Protein AF-F3L2Q9-F1 (afdb_monomer_lite)

Sequence (85 aa):
MTQEMVDQLKPGMTRRQVRFVLGTPLVEDSFNEDR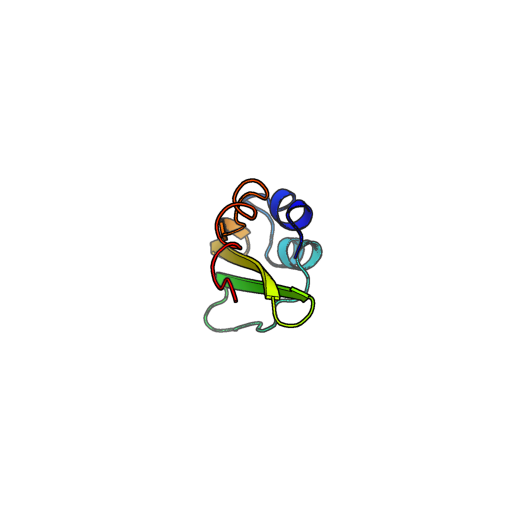WDYRYVFSRGDVQILDNRLTVYFDGDVLSHFDSKIPPSSEISEDVETESN

InterPro domains:
  IPR007450 Outer membrane protein assembly factor BamE domain [PF04355] (1-65)
  IPR026592 Outer membrane protein assembly factor BamE [MF_00925] (1-74)
  IPR026592 Outer membrane protein assembly factor BamE [PTHR37482] (1-83)
  IPR037873 BamE-like [G3DSA:3.30.1450.10] (4-77)

Radius of gyration: 15.77 Å; chains: 1; bounding box: 44×28×38 Å

Organism: NCBI:txid2518989

pLDDT: mean 72.33, std 14.43, range [41.28, 91.31]

Secondary structure (DSSP, 8-state):
--HHHHHT--TT-BHHHHHHHH---S---SS-TTEEEEEEEEEETTEEEEEEEEEEEEETTEEEEEEEE---TTSTTSS------

Foldseek 3Di:
DDPVLVVPDDWFDFPVRNCVSLNDQPDCDVVPNFKGWDWDWDDDPPDGQWTWIKIWGHDPGTTHDMDIDGPPPVVSPPPPDDDDD

Structure (mmCIF, N/CA/C/O backbone):
data_AF-F3L2Q9-F1
#
_entry.id   AF-F3L2Q9-F1
#
loop_
_atom_site.group_PDB
_atom_site.id
_atom_site.type_symbol
_atom_site.label_atom_id
_atom_site.label_alt_id
_atom_site.label_comp_id
_atom_site.label_asym_id
_atom_site.label_entity_id
_atom_site.label_seq_id
_atom_site.pdbx_PDB_ins_code
_atom_site.Cartn_x
_atom_site.Cartn_y
_atom_site.Cartn_z
_atom_site.occupancy
_atom_site.B_iso_or_equiv
_atom_site.auth_seq_id
_atom_site.auth_comp_id
_atom_site.auth_asym_id
_atom_site.auth_atom_id
_atom_site.pdbx_PDB_model_num
ATOM 1 N N . MET A 1 1 ? 7.927 1.465 -8.334 1.00 67.50 1 MET A N 1
ATOM 2 C CA . MET A 1 1 ? 7.886 1.680 -6.880 1.00 67.50 1 MET A CA 1
ATOM 3 C C . MET A 1 1 ? 9.278 1.493 -6.327 1.00 67.50 1 MET A C 1
ATOM 5 O O . MET A 1 1 ? 9.914 0.492 -6.652 1.00 67.50 1 MET A O 1
ATOM 9 N N . THR A 1 2 ? 9.751 2.473 -5.565 1.00 68.94 2 THR A N 1
ATOM 10 C CA . THR A 1 2 ? 11.087 2.476 -4.960 1.00 68.94 2 THR A CA 1
ATOM 11 C C . THR A 1 2 ? 11.030 1.954 -3.526 1.00 68.94 2 THR A C 1
ATOM 13 O O . THR A 1 2 ? 9.975 1.984 -2.892 1.00 68.94 2 THR A O 1
ATOM 16 N N . GLN A 1 3 ? 12.166 1.482 -3.011 1.00 70.31 3 GLN A N 1
ATOM 17 C CA . GLN A 1 3 ? 12.289 1.024 -1.624 1.00 70.31 3 GLN A CA 1
ATOM 18 C C . GLN A 1 3 ? 11.947 2.140 -0.621 1.00 70.31 3 GLN A C 1
ATOM 20 O O . GLN A 1 3 ? 11.208 1.900 0.324 1.00 70.31 3 GLN A O 1
ATOM 25 N N . GLU A 1 4 ? 12.333 3.387 -0.911 1.00 74.25 4 GLU A N 1
ATOM 26 C CA . GLU A 1 4 ? 11.989 4.562 -0.092 1.00 74.25 4 GLU A CA 1
ATOM 27 C C . GLU A 1 4 ? 10.480 4.784 0.086 1.00 74.25 4 GLU A C 1
ATOM 29 O O . GLU A 1 4 ? 10.052 5.324 1.105 1.00 74.25 4 GLU A O 1
ATOM 34 N N . MET A 1 5 ? 9.655 4.409 -0.898 1.00 80.62 5 MET A N 1
ATOM 35 C CA . MET A 1 5 ? 8.195 4.511 -0.773 1.00 80.62 5 MET A CA 1
ATOM 36 C C . MET A 1 5 ? 7.643 3.445 0.176 1.00 80.62 5 MET A C 1
ATOM 38 O O . MET A 1 5 ? 6.703 3.713 0.918 1.00 80.62 5 MET A O 1
ATOM 42 N N . VAL A 1 6 ? 8.236 2.250 0.170 1.00 79.94 6 VAL A N 1
ATOM 43 C CA . VAL A 1 6 ? 7.858 1.149 1.065 1.00 79.94 6 VAL A CA 1
ATOM 44 C C . VAL A 1 6 ? 8.296 1.447 2.498 1.00 79.94 6 VAL A C 1
ATOM 46 O O . VAL A 1 6 ? 7.508 1.256 3.417 1.00 79.94 6 VAL A O 1
ATOM 49 N N . ASP A 1 7 ? 9.491 2.007 2.689 1.00 82.19 7 ASP A N 1
ATOM 50 C CA . ASP A 1 7 ? 10.017 2.382 4.012 1.00 82.19 7 ASP A CA 1
ATOM 51 C C . ASP A 1 7 ? 9.210 3.503 4.686 1.00 82.19 7 ASP A C 1
ATOM 53 O O . ASP A 1 7 ? 9.230 3.668 5.909 1.00 82.19 7 ASP A O 1
ATOM 57 N N . GLN A 1 8 ? 8.471 4.283 3.897 1.00 85.19 8 GLN A N 1
ATOM 58 C CA . GLN A 1 8 ? 7.552 5.292 4.413 1.00 85.19 8 GLN A CA 1
ATOM 59 C C . GLN A 1 8 ? 6.239 4.702 4.936 1.00 85.19 8 GLN A C 1
ATOM 61 O O . GLN A 1 8 ? 5.536 5.387 5.684 1.00 85.19 8 GLN A O 1
ATOM 66 N N . LEU A 1 9 ? 5.899 3.459 4.583 1.00 84.88 9 LEU A N 1
ATOM 67 C CA . LEU A 1 9 ? 4.686 2.807 5.062 1.00 84.88 9 LEU A CA 1
ATOM 68 C C . LEU A 1 9 ? 4.812 2.468 6.542 1.00 84.88 9 LEU A C 1
ATOM 70 O O . LEU A 1 9 ? 5.780 1.855 6.990 1.00 84.88 9 LEU A O 1
ATOM 74 N N . LYS A 1 10 ? 3.794 2.852 7.312 1.00 84.88 10 LYS A N 1
ATOM 75 C CA . LYS A 1 10 ? 3.724 2.569 8.747 1.00 84.88 10 LYS A CA 1
ATOM 76 C C . LYS A 1 10 ? 2.371 1.969 9.107 1.00 84.88 10 LYS A C 1
ATOM 78 O O . LYS A 1 10 ? 1.353 2.530 8.691 1.00 84.88 10 LYS A O 1
ATOM 83 N N . PRO A 1 11 ? 2.334 0.891 9.910 1.00 87.38 11 PRO A N 1
ATOM 84 C CA . PRO A 1 11 ? 1.085 0.378 10.459 1.00 87.38 11 PRO A CA 1
ATOM 85 C C . PRO A 1 11 ? 0.270 1.500 11.118 1.00 87.38 11 PRO A C 1
ATOM 87 O O . PRO A 1 11 ? 0.828 2.373 11.786 1.00 87.38 11 PRO A O 1
ATOM 90 N N . GLY A 1 12 ? -1.041 1.502 10.888 1.00 88.88 12 GLY A N 1
ATOM 91 C CA . GLY A 1 12 ? -1.967 2.550 11.322 1.00 88.88 12 GLY A CA 1
ATOM 92 C C . GLY A 1 12 ? -2.208 3.673 10.304 1.00 88.88 12 GLY A C 1
ATOM 93 O O . GLY A 1 12 ? -3.080 4.508 10.531 1.00 88.88 12 GLY A O 1
ATOM 94 N N . MET A 1 13 ? -1.487 3.713 9.176 1.00 91.31 13 MET A N 1
ATOM 95 C CA . MET A 1 13 ? -1.794 4.648 8.084 1.00 91.31 13 MET A CA 1
ATOM 96 C C . MET A 1 13 ? -3.144 4.333 7.440 1.00 91.31 13 MET A C 1
ATOM 98 O O . MET A 1 13 ? -3.431 3.185 7.131 1.00 91.31 13 MET A O 1
ATOM 102 N N . THR A 1 14 ? -3.951 5.352 7.159 1.00 89.62 14 THR A N 1
ATOM 103 C CA . THR A 1 14 ? -5.216 5.155 6.430 1.00 89.62 14 THR A CA 1
ATOM 104 C C . THR A 1 14 ? -4.976 4.744 4.978 1.00 89.62 14 THR A C 1
ATOM 106 O O . THR A 1 14 ? -3.959 5.120 4.382 1.00 89.62 14 THR A O 1
ATOM 109 N N . ARG A 1 15 ? -5.944 4.066 4.350 1.00 85.00 15 ARG A N 1
ATOM 110 C CA . ARG A 1 15 ? -5.913 3.730 2.908 1.00 85.00 15 ARG A CA 1
ATOM 111 C C . ARG A 1 15 ? -5.566 4.942 2.033 1.00 85.00 15 ARG A C 1
ATOM 113 O O . ARG A 1 15 ? -4.774 4.855 1.094 1.00 85.00 15 ARG A O 1
ATOM 120 N N . ARG A 1 16 ? -6.094 6.118 2.388 1.00 85.56 16 ARG A N 1
ATOM 121 C CA . ARG A 1 16 ? -5.777 7.405 1.744 1.00 85.56 16 ARG A CA 1
ATOM 122 C C . ARG A 1 16 ? -4.310 7.815 1.879 1.00 85.56 16 ARG A C 1
ATOM 124 O O . ARG A 1 16 ? -3.740 8.313 0.913 1.00 85.56 16 ARG A O 1
ATOM 131 N N . GLN A 1 17 ? -3.712 7.653 3.057 1.00 88.38 17 GLN A N 1
ATOM 132 C CA . GLN A 1 17 ? -2.301 7.985 3.283 1.00 88.38 17 GLN A CA 1
ATOM 133 C C . GLN A 1 17 ? -1.384 7.033 2.522 1.00 88.38 17 GLN A C 1
ATOM 135 O O . GLN A 1 17 ? -0.462 7.490 1.855 1.00 88.38 17 GLN A O 1
ATOM 140 N N . VAL A 1 18 ? -1.686 5.733 2.545 1.00 86.94 18 VAL A N 1
ATOM 141 C CA . VAL A 1 18 ? -0.944 4.734 1.765 1.00 86.94 18 VAL A CA 1
ATOM 142 C C . VAL A 1 18 ? -0.999 5.063 0.272 1.00 86.94 18 VAL A C 1
ATOM 144 O O . VAL A 1 18 ? 0.035 5.092 -0.391 1.00 86.94 18 VAL A O 1
ATOM 147 N N . ARG A 1 19 ? -2.179 5.426 -0.246 1.00 83.38 19 ARG A N 1
ATOM 148 C CA . ARG A 1 19 ? -2.354 5.896 -1.629 1.00 83.38 19 ARG A CA 1
ATOM 149 C C . ARG A 1 19 ? -1.538 7.148 -1.946 1.00 83.38 19 ARG A C 1
ATOM 151 O O . ARG A 1 19 ? -1.076 7.313 -3.067 1.00 83.38 19 ARG A O 1
ATOM 158 N N . PHE A 1 20 ? -1.367 8.042 -0.979 1.00 83.81 20 PHE A N 1
ATOM 159 C CA . PHE A 1 20 ? -0.571 9.250 -1.170 1.00 83.81 20 PHE A CA 1
ATOM 160 C C . PHE A 1 20 ? 0.928 8.938 -1.299 1.00 83.81 20 PHE A C 1
ATOM 162 O O . PHE A 1 20 ? 1.623 9.604 -2.059 1.00 83.81 20 PHE A O 1
ATOM 169 N N . VAL A 1 21 ? 1.411 7.911 -0.593 1.00 84.69 21 VAL A N 1
ATOM 170 C CA . VAL A 1 21 ? 2.817 7.474 -0.624 1.00 84.69 21 VAL A CA 1
ATOM 171 C C . VAL A 1 21 ? 3.118 6.617 -1.858 1.00 84.69 21 VAL A C 1
ATOM 173 O O . VAL A 1 21 ? 4.100 6.865 -2.554 1.00 84.69 21 VAL A O 1
ATOM 176 N N . LEU A 1 22 ? 2.282 5.612 -2.140 1.00 80.94 22 LEU A N 1
ATOM 177 C CA . LEU A 1 22 ? 2.520 4.625 -3.206 1.00 80.94 22 LEU A CA 1
ATOM 178 C C . LEU A 1 22 ? 1.903 5.017 -4.555 1.00 80.94 22 LEU A C 1
ATOM 180 O O . LEU A 1 22 ? 2.261 4.449 -5.587 1.00 80.94 22 LEU A O 1
A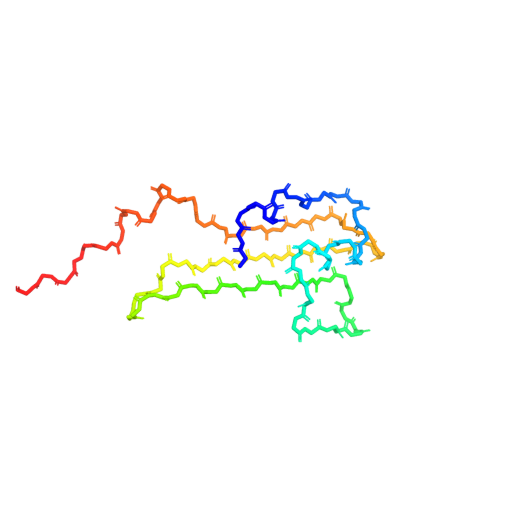TOM 184 N N . GLY A 1 23 ? 0.977 5.975 -4.556 1.00 77.44 23 GLY A N 1
ATOM 185 C CA . GLY A 1 23 ? 0.149 6.333 -5.703 1.00 77.44 23 GLY A CA 1
ATOM 186 C C . GLY A 1 23 ? -1.196 5.599 -5.735 1.00 77.44 23 GLY A C 1
ATOM 187 O O . GLY A 1 23 ? -1.515 4.753 -4.891 1.00 77.44 23 GLY A O 1
ATOM 188 N N . THR A 1 24 ? -2.014 5.948 -6.730 1.00 69.62 24 THR A N 1
ATOM 189 C CA . THR A 1 24 ? -3.335 5.346 -6.937 1.00 69.62 24 THR A CA 1
ATOM 190 C C . THR A 1 24 ? -3.183 3.877 -7.341 1.00 69.62 24 THR A C 1
ATOM 192 O O . THR A 1 24 ? -2.520 3.607 -8.346 1.00 69.62 24 THR A O 1
ATOM 195 N N . PRO A 1 25 ? -3.758 2.919 -6.587 1.00 66.94 25 PRO A N 1
ATOM 196 C CA . PRO A 1 25 ? -3.766 1.527 -7.015 1.00 66.94 25 PRO A CA 1
ATOM 197 C C . PRO A 1 25 ? -4.507 1.405 -8.353 1.00 66.94 25 PRO A C 1
ATOM 199 O O . PRO A 1 25 ? -5.462 2.133 -8.616 1.00 66.94 25 PRO A O 1
ATOM 202 N N . LEU A 1 26 ? -4.063 0.477 -9.203 1.00 59.06 26 LEU A N 1
ATOM 203 C CA . LEU A 1 26 ? -4.663 0.230 -10.522 1.00 59.06 26 LEU A CA 1
ATOM 204 C C . LEU A 1 26 ? -6.112 -0.282 -10.442 1.00 59.06 26 LEU A C 1
ATOM 206 O O . LEU A 1 26 ? -6.818 -0.245 -11.446 1.00 59.06 26 LEU A O 1
ATOM 210 N N . VAL A 1 27 ? -6.556 -0.740 -9.266 1.00 56.47 27 VAL A N 1
ATOM 211 C CA . VAL A 1 27 ? -7.912 -1.233 -9.022 1.00 56.47 27 VAL A CA 1
ATOM 212 C C . VAL A 1 27 ? -8.346 -0.813 -7.615 1.00 56.47 27 VAL A C 1
ATOM 214 O O . VAL A 1 27 ? -7.757 -1.237 -6.624 1.00 56.47 27 VAL A O 1
ATOM 217 N N . GLU A 1 28 ? -9.377 0.024 -7.522 1.00 55.62 28 GLU A N 1
ATOM 218 C CA . GLU A 1 28 ? -10.155 0.202 -6.292 1.00 55.62 28 GLU A CA 1
ATOM 219 C C . GLU A 1 28 ? -11.221 -0.897 -6.274 1.00 55.62 28 GLU A C 1
ATOM 221 O O . GLU A 1 28 ? -12.363 -0.684 -6.682 1.00 55.62 28 GLU A O 1
ATOM 226 N N . ASP A 1 29 ? -10.823 -2.115 -5.906 1.00 55.75 29 ASP A N 1
ATOM 227 C CA . ASP A 1 29 ? -11.759 -3.234 -5.832 1.00 55.75 29 ASP A CA 1
ATOM 228 C C . ASP A 1 29 ? -12.699 -2.986 -4.648 1.00 55.75 29 ASP A C 1
ATOM 230 O O . ASP A 1 29 ? -12.302 -3.077 -3.489 1.00 55.75 29 ASP A O 1
ATOM 234 N N . SER A 1 30 ? -13.945 -2.609 -4.939 1.00 56.84 30 SER A N 1
ATOM 235 C CA . SER A 1 30 ? -14.953 -2.297 -3.916 1.00 56.84 30 SER A CA 1
ATOM 236 C C . SER A 1 30 ? -15.427 -3.534 -3.137 1.00 56.84 30 SER A C 1
ATOM 238 O O . SER A 1 30 ? -16.280 -3.401 -2.265 1.00 56.84 30 SER A O 1
ATOM 240 N N . PHE A 1 31 ? -14.924 -4.731 -3.468 1.00 61.19 31 PHE A N 1
ATOM 241 C CA . PHE A 1 31 ? -15.280 -5.996 -2.822 1.00 61.19 31 PHE A CA 1
ATOM 242 C C . PHE A 1 31 ? -14.139 -6.576 -1.975 1.00 61.19 31 PHE A C 1
ATOM 244 O O . PHE A 1 31 ? -14.414 -7.296 -1.020 1.00 61.19 31 PHE A O 1
ATOM 251 N N . ASN A 1 32 ? -12.879 -6.257 -2.290 1.00 62.88 32 ASN A N 1
ATOM 252 C CA . ASN A 1 32 ? -11.692 -6.664 -1.530 1.00 62.88 32 ASN A CA 1
ATOM 253 C C . ASN A 1 32 ? -10.893 -5.435 -1.092 1.00 62.88 32 ASN A C 1
ATOM 255 O O . ASN A 1 32 ? -9.733 -5.246 -1.459 1.00 62.88 32 ASN A O 1
ATOM 259 N N . GLU A 1 33 ? -11.533 -4.577 -0.305 1.00 66.56 33 GLU A N 1
ATOM 260 C CA . GLU A 1 33 ? -10.935 -3.313 0.121 1.00 66.56 33 GLU A CA 1
ATOM 261 C C . GLU A 1 33 ? -9.738 -3.492 1.078 1.00 66.56 33 GLU A C 1
ATOM 263 O O . GLU A 1 33 ? -8.952 -2.565 1.280 1.00 66.56 33 GLU A O 1
ATOM 268 N N . ASP A 1 34 ? -9.589 -4.691 1.644 1.00 82.81 34 ASP A N 1
ATOM 269 C CA . ASP A 1 34 ? -8.625 -4.996 2.698 1.00 82.81 34 ASP A CA 1
ATOM 270 C C . ASP A 1 34 ? -7.247 -5.417 2.170 1.00 82.81 34 ASP A C 1
ATOM 272 O O . ASP A 1 34 ? -6.325 -5.636 2.952 1.00 82.81 34 ASP A O 1
ATOM 276 N N . ARG A 1 35 ? -7.055 -5.529 0.849 1.00 84.38 35 ARG A N 1
ATOM 277 C CA . ARG A 1 35 ? -5.755 -5.906 0.276 1.00 84.38 35 ARG A CA 1
ATOM 278 C C . ARG A 1 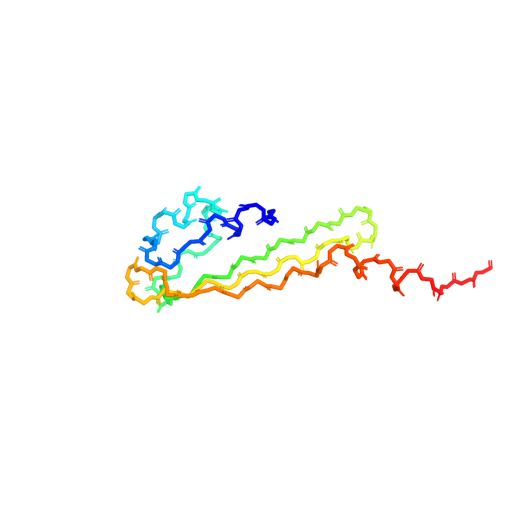35 ? -5.457 -5.183 -1.026 1.00 84.38 35 ARG A C 1
ATOM 280 O O . ARG A 1 35 ? -6.174 -5.344 -2.008 1.00 84.38 35 ARG A O 1
ATOM 287 N N . TRP A 1 36 ? -4.331 -4.476 -1.075 1.00 84.81 36 TRP A N 1
ATOM 288 C CA . TRP A 1 36 ? -3.824 -3.846 -2.295 1.00 84.81 36 TRP A CA 1
ATOM 289 C C . TRP A 1 36 ? -2.523 -4.502 -2.747 1.00 84.81 36 TRP A C 1
ATOM 291 O O . TRP A 1 36 ? -1.559 -4.580 -1.989 1.00 84.81 36 TRP A O 1
ATOM 301 N N . ASP A 1 37 ? -2.474 -4.942 -4.002 1.00 80.50 37 ASP A N 1
ATOM 302 C CA . ASP A 1 37 ? -1.249 -5.439 -4.628 1.00 80.50 37 ASP A CA 1
ATOM 303 C C . ASP A 1 37 ? -0.661 -4.385 -5.570 1.00 80.50 37 ASP A C 1
ATOM 305 O O . ASP A 1 37 ? -1.288 -3.947 -6.534 1.00 80.50 37 ASP A O 1
ATOM 309 N N . TYR A 1 38 ? 0.589 -4.020 -5.311 1.00 80.62 38 TYR A N 1
ATOM 310 C CA . TYR A 1 38 ? 1.399 -3.146 -6.143 1.00 80.62 38 TYR A CA 1
ATOM 311 C C . TYR A 1 38 ? 2.524 -3.970 -6.764 1.00 80.62 38 TYR A C 1
ATOM 313 O O . TYR A 1 38 ? 3.384 -4.507 -6.065 1.00 80.62 38 TYR A O 1
ATOM 321 N N . ARG A 1 39 ? 2.545 -4.055 -8.094 1.00 77.56 39 ARG A N 1
ATOM 322 C CA . ARG A 1 39 ? 3.633 -4.687 -8.844 1.00 77.56 39 ARG A CA 1
ATOM 323 C C . ARG A 1 39 ? 4.310 -3.652 -9.721 1.00 77.56 39 ARG A C 1
ATOM 325 O O . ARG A 1 39 ? 3.647 -2.952 -10.481 1.00 77.56 39 ARG A O 1
ATOM 332 N N . TYR A 1 40 ? 5.627 -3.560 -9.619 1.00 73.81 40 TYR A N 1
ATOM 333 C CA . TYR A 1 40 ? 6.426 -2.683 -10.452 1.00 73.81 40 TYR A CA 1
ATOM 334 C C . TYR A 1 40 ? 7.591 -3.459 -11.042 1.00 73.81 40 TYR A C 1
ATOM 336 O O . TYR A 1 40 ? 8.506 -3.851 -10.321 1.00 73.81 40 TYR A O 1
ATOM 344 N N . VAL A 1 41 ? 7.549 -3.641 -12.357 1.00 70.44 41 VAL A N 1
ATOM 345 C CA . VAL A 1 41 ? 8.615 -4.292 -13.111 1.00 70.44 41 VAL A CA 1
ATOM 346 C C . VAL A 1 41 ? 9.412 -3.209 -13.823 1.00 70.44 41 VAL A C 1
ATOM 348 O O . VAL A 1 41 ? 8.848 -2.410 -14.570 1.00 70.44 41 VAL A O 1
ATOM 351 N N . PHE A 1 42 ? 10.716 -3.163 -13.576 1.00 66.81 42 PHE A N 1
ATOM 352 C CA . PHE A 1 42 ? 11.645 -2.3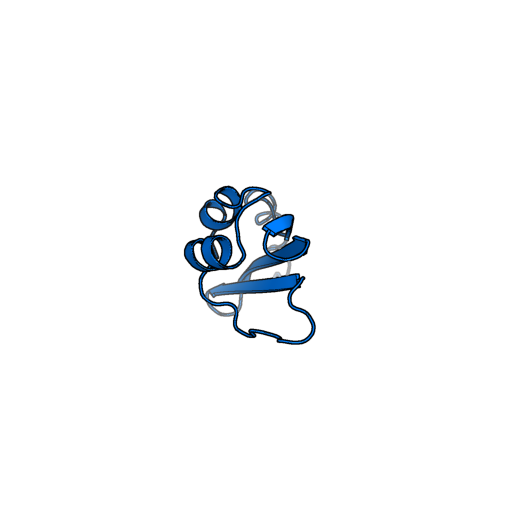25 -14.322 1.00 66.81 42 PHE A CA 1
ATOM 353 C C . PHE A 1 42 ? 12.481 -3.219 -15.235 1.00 66.81 42 PHE A C 1
ATOM 355 O O . PHE A 1 42 ? 13.307 -4.002 -14.762 1.00 66.81 42 PHE A O 1
ATOM 362 N N . SER A 1 43 ? 12.271 -3.103 -16.543 1.00 65.50 43 SER A N 1
ATOM 363 C CA . SER A 1 43 ? 13.101 -3.743 -17.563 1.00 65.50 43 SER A CA 1
ATOM 364 C C . SER A 1 43 ? 13.959 -2.703 -18.282 1.00 65.50 43 SER A C 1
ATOM 366 O O . SER A 1 43 ? 13.528 -1.575 -18.531 1.00 65.50 43 SER A O 1
ATOM 368 N N . ARG A 1 44 ? 15.198 -3.074 -18.613 1.00 63.16 44 ARG A N 1
ATOM 369 C CA . ARG A 1 44 ? 16.077 -2.290 -19.492 1.00 63.16 44 ARG A CA 1
ATOM 370 C C . ARG A 1 44 ? 16.490 -3.197 -20.648 1.00 63.16 44 ARG A C 1
ATOM 372 O O . ARG A 1 44 ? 17.342 -4.061 -20.477 1.00 63.16 44 ARG A O 1
ATOM 379 N N . GLY A 1 45 ? 15.888 -2.984 -21.817 1.00 74.25 45 GLY A N 1
ATOM 380 C CA . GLY A 1 45 ? 16.033 -3.900 -22.953 1.00 74.25 45 GLY A CA 1
ATOM 381 C C . GLY A 1 45 ? 15.317 -5.227 -22.683 1.00 74.25 45 GLY A C 1
ATOM 382 O O . GLY A 1 45 ? 14.226 -5.220 -22.116 1.00 74.25 45 GLY A O 1
ATOM 383 N N . ASP A 1 46 ? 15.952 -6.343 -23.042 1.00 69.19 46 ASP A N 1
ATOM 384 C CA . ASP A 1 46 ? 15.411 -7.699 -22.847 1.00 69.19 46 ASP A CA 1
ATOM 385 C C . ASP A 1 46 ? 15.584 -8.238 -21.416 1.00 69.19 46 ASP A C 1
ATOM 387 O O . ASP A 1 46 ? 15.069 -9.302 -21.077 1.00 69.19 46 ASP A O 1
ATOM 391 N N . VAL A 1 47 ? 16.281 -7.499 -20.545 1.00 60.09 47 VAL A N 1
ATOM 392 C CA . VAL A 1 47 ? 16.547 -7.920 -19.166 1.00 60.09 47 VAL A CA 1
ATOM 393 C C . VAL A 1 47 ? 15.549 -7.266 -18.211 1.00 60.09 47 VAL A C 1
ATOM 395 O O . VAL A 1 47 ? 15.443 -6.036 -18.126 1.00 60.09 47 VAL A O 1
ATOM 398 N N . GLN A 1 48 ? 14.823 -8.096 -17.457 1.00 65.31 48 GLN A N 1
ATOM 399 C CA . GLN A 1 48 ? 14.068 -7.659 -16.282 1.00 65.31 48 GLN A CA 1
ATOM 400 C C . GLN A 1 48 ? 15.064 -7.380 -15.152 1.00 65.31 48 GLN A C 1
ATOM 402 O O . GLN A 1 48 ? 15.691 -8.301 -14.643 1.00 65.31 48 GLN A O 1
ATOM 407 N N . ILE A 1 49 ? 15.238 -6.107 -14.795 1.00 65.69 49 ILE A N 1
ATOM 408 C CA . ILE A 1 49 ? 16.243 -5.677 -13.813 1.00 65.69 49 ILE A CA 1
ATOM 409 C C . ILE A 1 49 ? 15.660 -5.653 -12.396 1.00 65.69 49 ILE A C 1
ATOM 411 O O . ILE A 1 49 ? 16.371 -5.955 -11.444 1.00 65.69 49 ILE A O 1
ATOM 415 N N . LEU A 1 50 ? 14.377 -5.316 -12.237 1.00 66.50 50 LEU A N 1
ATOM 416 C CA . LEU A 1 50 ? 13.693 -5.326 -10.938 1.00 66.50 50 LEU A CA 1
ATOM 417 C C . LEU A 1 50 ? 12.259 -5.844 -11.104 1.00 66.50 50 LEU A C 1
ATOM 419 O O . LEU A 1 50 ? 11.511 -5.291 -11.908 1.00 66.50 50 LEU A O 1
AT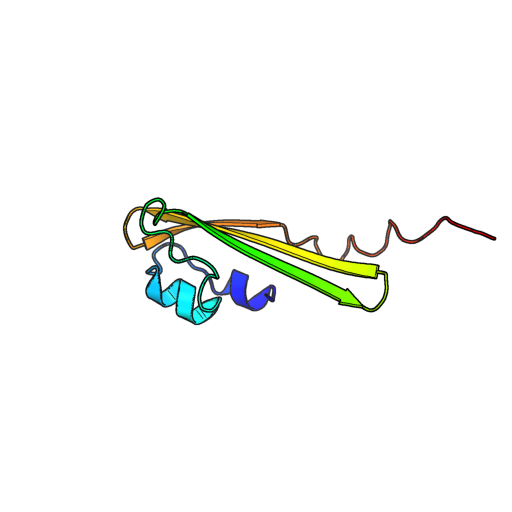OM 423 N N . ASP A 1 51 ? 11.856 -6.840 -10.312 1.00 71.81 51 ASP A N 1
ATOM 424 C CA . ASP A 1 51 ? 10.444 -7.182 -10.070 1.00 71.81 51 ASP A CA 1
ATOM 425 C C . ASP A 1 51 ? 10.130 -6.876 -8.605 1.00 71.81 51 ASP A C 1
ATOM 427 O O . ASP A 1 51 ? 10.434 -7.657 -7.704 1.00 71.81 51 ASP A O 1
ATOM 431 N N . ASN A 1 52 ? 9.561 -5.696 -8.365 1.00 75.62 52 ASN A N 1
ATOM 432 C CA . ASN A 1 52 ? 9.160 -5.274 -7.032 1.00 75.62 52 ASN A CA 1
ATOM 433 C C . ASN A 1 52 ? 7.682 -5.593 -6.841 1.00 75.62 52 ASN A C 1
ATOM 435 O O . ASN A 1 52 ? 6.816 -4.986 -7.483 1.00 75.62 52 ASN A O 1
ATOM 439 N N . ARG A 1 53 ? 7.389 -6.496 -5.904 1.00 79.62 53 ARG A N 1
ATOM 440 C CA . ARG A 1 53 ? 6.018 -6.798 -5.484 1.00 79.62 53 ARG A CA 1
ATOM 441 C C . ARG A 1 53 ? 5.801 -6.345 -4.050 1.00 79.62 53 ARG A C 1
ATOM 443 O O . ARG A 1 53 ? 6.548 -6.738 -3.161 1.00 79.62 53 ARG A O 1
ATOM 450 N N . LEU A 1 54 ? 4.760 -5.558 -3.823 1.00 83.12 54 LEU A N 1
ATOM 451 C CA . LEU A 1 54 ? 4.298 -5.170 -2.497 1.00 83.12 54 LEU A CA 1
ATOM 452 C C . LEU A 1 54 ? 2.830 -5.542 -2.365 1.00 83.12 54 LEU A C 1
ATOM 454 O O . LEU A 1 54 ? 2.004 -5.117 -3.171 1.00 83.12 54 LEU A O 1
ATOM 458 N N . THR A 1 55 ? 2.517 -6.286 -1.322 1.00 86.56 55 THR A N 1
ATOM 459 C CA . THR A 1 55 ? 1.148 -6.588 -0.931 1.00 86.56 55 THR A CA 1
ATOM 460 C C . THR A 1 55 ? 0.865 -5.852 0.365 1.00 86.56 55 THR A C 1
ATOM 462 O O . THR A 1 55 ? 1.576 -6.021 1.348 1.00 86.56 55 THR A O 1
ATOM 465 N N . VAL A 1 56 ? -0.150 -5.005 0.365 1.00 87.00 56 VAL A N 1
ATOM 466 C CA . VAL A 1 56 ? -0.547 -4.180 1.502 1.00 87.00 56 VAL A CA 1
ATOM 467 C C . VAL A 1 56 ? -1.857 -4.725 2.047 1.00 87.00 56 VAL A C 1
ATOM 469 O O . VAL A 1 56 ? -2.785 -4.933 1.270 1.00 87.00 56 VAL A O 1
ATOM 472 N N . TYR A 1 57 ? -1.937 -4.932 3.358 1.00 89.44 57 TYR A N 1
ATOM 473 C CA . TYR A 1 57 ? -3.121 -5.455 4.034 1.00 89.44 57 TYR A CA 1
ATOM 474 C C . TYR A 1 57 ? -3.687 -4.413 4.989 1.00 89.44 57 TYR A C 1
ATOM 476 O O . TYR A 1 57 ? -2.983 -3.880 5.851 1.00 89.44 57 TYR A O 1
ATOM 484 N N . PHE A 1 58 ? -4.974 -4.146 4.851 1.00 87.94 58 PHE A N 1
ATOM 485 C CA . PHE A 1 58 ? -5.722 -3.227 5.686 1.00 87.94 58 PHE A CA 1
ATOM 486 C C . PHE A 1 58 ? -6.627 -4.009 6.636 1.00 87.94 58 PHE A C 1
ATOM 488 O O . PHE A 1 58 ? -7.138 -5.071 6.294 1.00 87.94 58 PHE A O 1
ATOM 495 N N . ASP A 1 59 ? -6.799 -3.478 7.841 1.00 88.81 59 ASP A N 1
ATOM 496 C CA . ASP A 1 59 ? -7.810 -3.921 8.797 1.00 88.81 59 ASP A CA 1
ATOM 497 C C . ASP A 1 59 ? -8.843 -2.797 8.915 1.00 88.81 59 ASP A C 1
ATOM 499 O O . ASP A 1 59 ? -8.589 -1.748 9.518 1.00 88.81 59 ASP A O 1
ATOM 503 N N . GLY A 1 60 ? -9.964 -2.944 8.205 1.00 86.81 60 GLY A N 1
ATOM 504 C CA . GLY A 1 60 ? -10.871 -1.829 7.954 1.00 86.81 60 GLY A CA 1
ATOM 505 C C . GLY A 1 60 ? -10.158 -0.717 7.177 1.00 86.81 60 GLY A C 1
ATOM 506 O O . GLY A 1 60 ? -9.611 -0.954 6.105 1.00 86.81 60 GLY A O 1
ATOM 507 N N . ASP A 1 61 ? -10.132 0.510 7.706 1.00 86.06 61 ASP A N 1
ATOM 508 C CA . ASP A 1 61 ? -9.563 1.674 7.000 1.00 86.06 61 ASP A CA 1
ATOM 509 C C . ASP A 1 61 ? -8.064 1.921 7.272 1.00 86.06 61 ASP A C 1
ATOM 511 O O . ASP A 1 61 ? -7.475 2.850 6.712 1.00 86.06 61 ASP A O 1
ATOM 515 N N . VAL A 1 62 ? -7.418 1.111 8.118 1.00 89.31 62 VAL A N 1
ATOM 516 C CA . VAL A 1 62 ? -6.019 1.318 8.533 1.00 89.31 62 VAL A CA 1
ATOM 517 C C . VAL A 1 62 ? -5.090 0.209 8.057 1.00 89.31 62 VAL A C 1
ATOM 519 O O . VAL A 1 62 ? -5.469 -0.952 7.954 1.00 89.31 62 VAL A O 1
ATOM 522 N N . LEU A 1 63 ? -3.842 0.572 7.773 1.00 89.94 63 LEU A N 1
ATOM 523 C CA . LEU A 1 63 ? -2.778 -0.340 7.382 1.00 89.94 63 LEU A CA 1
ATOM 524 C C . LEU A 1 63 ? -2.447 -1.265 8.554 1.00 89.94 63 LEU A C 1
ATOM 526 O O . LEU A 1 63 ? -1.959 -0.797 9.582 1.00 89.94 63 LEU A O 1
ATOM 530 N N . SER A 1 64 ? -2.676 -2.563 8.383 1.00 91.25 64 SER A N 1
ATOM 531 C CA . SER A 1 64 ? -2.319 -3.579 9.372 1.00 91.25 64 SER A CA 1
ATOM 532 C C . SER A 1 64 ? -0.865 -4.006 9.184 1.00 91.25 64 SER A C 1
ATOM 534 O O . SER A 1 64 ? -0.020 -3.775 10.049 1.00 91.25 64 SER A O 1
ATOM 536 N N . HIS A 1 65 ? -0.541 -4.538 8.004 1.00 89.62 65 HIS A N 1
ATOM 537 C CA . HIS A 1 65 ? 0.821 -4.917 7.635 1.00 89.62 65 HIS A CA 1
ATOM 538 C C . HIS A 1 65 ? 1.021 -4.873 6.117 1.00 89.62 65 HIS A C 1
ATOM 540 O O . HIS A 1 65 ? 0.076 -4.695 5.348 1.00 89.62 65 HIS A O 1
ATOM 546 N N . PHE A 1 66 ? 2.265 -5.035 5.671 1.00 88.25 66 PHE A N 1
ATOM 547 C CA . PHE A 1 66 ? 2.598 -5.158 4.257 1.00 88.25 66 PHE A CA 1
ATOM 548 C C . PHE A 1 66 ? 3.728 -6.169 4.054 1.00 88.25 66 PHE A C 1
ATOM 550 O O . PHE A 1 66 ? 4.602 -6.311 4.905 1.00 88.25 66 PHE A O 1
ATOM 557 N N . ASP A 1 67 ? 3.706 -6.851 2.915 1.00 86.6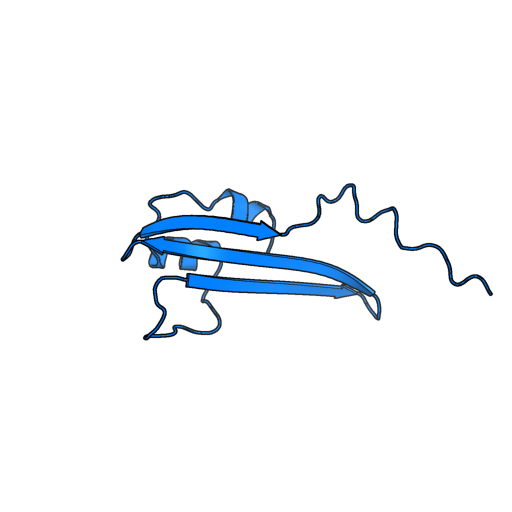2 67 ASP A N 1
ATOM 558 C CA . ASP A 1 67 ? 4.743 -7.767 2.455 1.00 86.62 67 ASP A CA 1
ATOM 559 C C . ASP A 1 67 ? 5.439 -7.155 1.244 1.00 86.62 67 ASP A C 1
ATOM 561 O O . ASP A 1 67 ? 4.809 -6.953 0.205 1.00 86.62 67 ASP A O 1
ATOM 565 N N . SER A 1 68 ? 6.739 -6.885 1.344 1.00 78.44 68 SER A N 1
ATOM 566 C CA . SER A 1 68 ? 7.563 -6.486 0.205 1.00 78.44 68 SER A CA 1
ATOM 567 C C . SER A 1 68 ? 8.473 -7.640 -0.219 1.00 78.44 68 SER A C 1
ATOM 569 O O . SER A 1 68 ? 9.283 -8.154 0.546 1.00 78.44 68 SER A O 1
ATOM 571 N N . LYS A 1 69 ? 8.351 -8.054 -1.480 1.00 74.62 69 LYS A N 1
ATOM 572 C CA . LYS A 1 69 ? 9.377 -8.827 -2.179 1.00 74.62 69 LYS A CA 1
ATOM 573 C C . LYS A 1 69 ? 10.168 -7.853 -3.035 1.00 74.62 69 LYS A C 1
ATOM 575 O O . LYS A 1 69 ? 9.840 -7.630 -4.198 1.00 74.62 69 LYS A O 1
ATOM 580 N N . ILE A 1 70 ? 11.156 -7.228 -2.409 1.00 65.88 70 ILE A N 1
ATOM 581 C CA . ILE A 1 70 ? 12.221 -6.501 -3.094 1.00 65.88 70 ILE A CA 1
ATOM 582 C C . ILE A 1 70 ? 13.459 -7.377 -2.896 1.00 65.88 70 ILE A C 1
ATOM 584 O O . ILE A 1 70 ? 13.849 -7.566 -1.741 1.00 65.88 70 ILE A O 1
ATOM 588 N N . PRO A 1 71 ? 14.033 -7.976 -3.953 1.00 59.38 71 PRO A N 1
ATOM 589 C CA . PRO A 1 71 ? 15.305 -8.667 -3.801 1.00 59.38 71 PRO A CA 1
ATOM 590 C C . PRO A 1 71 ? 16.317 -7.654 -3.249 1.00 59.38 71 PRO A C 1
ATOM 592 O O . PRO A 1 71 ? 16.369 -6.526 -3.755 1.00 59.38 71 PRO A O 1
ATOM 595 N N . PRO A 1 72 ? 17.076 -7.985 -2.190 1.00 52.06 72 PRO A N 1
ATOM 596 C CA . PRO A 1 72 ? 18.129 -7.097 -1.736 1.00 52.06 72 PRO A CA 1
ATOM 597 C C . PRO A 1 72 ? 19.052 -6.843 -2.927 1.00 52.06 72 PRO A C 1
ATOM 599 O O . PRO A 1 72 ? 19.423 -7.760 -3.656 1.00 52.06 72 PRO A O 1
ATOM 602 N N . SER A 1 73 ? 19.416 -5.584 -3.146 1.00 52.47 73 SER A N 1
ATOM 603 C CA . SER A 1 73 ? 20.281 -5.166 -4.255 1.00 52.47 73 SER A CA 1
ATOM 604 C C . SER A 1 73 ? 21.645 -5.876 -4.281 1.00 52.47 73 SER A C 1
ATOM 606 O O . SER A 1 73 ? 22.334 -5.803 -5.294 1.00 52.47 73 SER A O 1
ATOM 608 N N . SER A 1 74 ? 22.009 -6.594 -3.212 1.00 48.41 74 SER A N 1
ATOM 609 C CA . SER A 1 74 ? 23.186 -7.466 -3.128 1.00 48.41 74 SER A CA 1
ATOM 610 C C . SER A 1 74 ? 23.025 -8.859 -3.759 1.00 48.41 74 SER A C 1
ATOM 612 O O . SER A 1 74 ? 24.031 -9.539 -3.901 1.00 48.41 74 SER A O 1
ATOM 614 N N . GLU A 1 75 ? 21.819 -9.299 -4.139 1.00 48.31 75 GLU A N 1
ATOM 615 C CA . GLU A 1 75 ? 21.589 -10.609 -4.794 1.00 48.31 75 GLU A CA 1
ATOM 616 C C . GLU A 1 75 ? 21.383 -10.498 -6.317 1.00 48.31 75 GLU A C 1
ATOM 618 O O . GLU A 1 75 ? 21.339 -11.503 -7.017 1.00 48.31 75 GLU A O 1
ATOM 623 N N . ILE A 1 76 ? 21.324 -9.284 -6.879 1.00 51.84 76 ILE A N 1
ATOM 624 C CA . ILE A 1 76 ? 21.160 -9.070 -8.335 1.00 51.84 76 ILE A CA 1
ATOM 625 C C . ILE A 1 76 ? 22.496 -9.288 -9.092 1.00 51.84 76 ILE A C 1
ATOM 627 O O . ILE A 1 76 ? 22.624 -8.958 -10.268 1.00 51.84 76 ILE A O 1
ATOM 631 N N . SER A 1 77 ? 23.516 -9.848 -8.434 1.00 51.91 77 SER A N 1
ATOM 632 C CA . SER A 1 77 ? 24.849 -10.088 -9.001 1.00 51.91 77 SER A CA 1
ATOM 633 C C . SER A 1 77 ? 25.280 -11.558 -9.067 1.00 51.91 77 SER A C 1
ATOM 635 O O . SER A 1 77 ? 26.470 -11.790 -9.248 1.00 51.91 77 SER A O 1
ATOM 637 N N . GLU A 1 78 ? 24.377 -12.543 -8.955 1.00 49.22 78 GLU A N 1
ATOM 638 C CA . GLU A 1 78 ? 24.774 -13.968 -9.055 1.00 49.22 78 GLU A CA 1
ATOM 639 C C . GLU A 1 78 ? 24.027 -14.835 -10.092 1.00 49.22 78 GLU A C 1
ATOM 641 O O . GLU A 1 78 ? 24.430 -15.972 -10.289 1.00 49.22 78 GLU A O 1
ATOM 646 N N . ASP A 1 79 ? 23.058 -14.312 -10.860 1.00 45.78 79 ASP A N 1
ATOM 647 C CA . ASP A 1 79 ? 22.359 -15.092 -11.914 1.00 45.78 79 ASP A CA 1
ATOM 648 C C . ASP A 1 79 ? 22.378 -14.430 -13.311 1.00 45.78 79 ASP A C 1
ATOM 650 O O . ASP A 1 79 ? 21.440 -14.547 -14.100 1.00 45.78 79 ASP A O 1
ATOM 654 N N . VAL A 1 80 ? 23.460 -13.724 -13.658 1.00 49.22 80 VAL A N 1
ATOM 655 C CA . VAL A 1 80 ? 23.725 -13.326 -15.058 1.00 49.22 80 VAL A CA 1
ATOM 656 C C . VAL A 1 80 ? 25.116 -13.787 -15.484 1.00 49.22 80 VAL A C 1
ATOM 658 O O . VAL A 1 80 ? 25.949 -12.994 -15.903 1.00 49.22 80 VAL A O 1
ATOM 661 N N . GLU A 1 81 ? 25.379 -15.090 -15.385 1.00 50.50 81 GLU A N 1
ATOM 662 C CA . GLU A 1 81 ? 26.426 -15.730 -16.184 1.00 50.50 81 GLU A CA 1
ATOM 663 C C . GLU A 1 81 ? 26.070 -17.200 -16.440 1.00 50.50 81 GLU A C 1
ATOM 665 O O . GLU A 1 81 ? 26.261 -18.045 -15.575 1.00 50.50 81 GLU A O 1
ATOM 670 N N . THR A 1 82 ? 25.495 -17.507 -17.612 1.00 47.25 82 THR A N 1
ATOM 671 C CA . THR A 1 82 ? 25.934 -18.597 -18.517 1.00 47.25 82 THR A CA 1
ATOM 672 C C . THR A 1 82 ? 24.950 -18.808 -19.677 1.00 47.25 82 THR A C 1
ATOM 674 O O . THR A 1 82 ? 24.146 -19.728 -19.678 1.00 47.25 82 THR A O 1
ATOM 677 N N . GLU A 1 83 ? 25.094 -18.015 -20.738 1.00 41.72 83 GLU A N 1
ATOM 678 C CA . GLU A 1 83 ? 25.072 -18.574 -22.098 1.00 41.72 83 GLU A CA 1
ATOM 679 C C . GLU A 1 83 ? 26.291 -18.006 -22.831 1.00 41.72 83 GLU A C 1
ATOM 681 O O . GLU A 1 83 ? 26.262 -16.956 -23.468 1.00 41.72 83 GLU A O 1
ATOM 686 N N . SER A 1 84 ? 27.423 -18.676 -22.610 1.00 47.81 84 SER A N 1
ATOM 687 C CA . SER A 1 84 ? 28.663 -18.492 -23.354 1.00 47.81 84 SER A CA 1
ATOM 688 C C . SER A 1 84 ? 28.461 -18.983 -24.789 1.00 47.81 84 SER A C 1
ATOM 690 O O . SER A 1 84 ? 28.041 -20.124 -24.985 1.00 47.81 84 SER A O 1
ATOM 692 N N . ASN A 1 85 ? 28.802 -18.158 -25.778 1.00 41.28 85 ASN A N 1
ATOM 693 C CA . ASN A 1 85 ? 29.039 -18.599 -27.152 1.00 41.28 85 ASN A CA 1
ATOM 694 C C . ASN A 1 85 ? 30.489 -18.325 -27.539 1.00 41.28 85 ASN A C 1
ATOM 696 O O . ASN A 1 85 ? 30.915 -17.159 -27.380 1.00 41.28 85 ASN A O 1
#